Protein AF-A0AA48H7M1-F1 (afdb_monomer)

Radius of gyration: 16.38 Å; Cα contacts (8 Å, |Δi|>4): 135; chains: 1; bounding box: 33×26×54 Å

Secondary structure (DSSP, 8-state):
----HHHHHHHHHHHHHHHHHHHH---TTIIIIIHHHHHHHHHHHHHHHHS---HHHHHHHHHHHHHHHHHHHHTTHHHHTT-TT-HHHHHHS-SS--HHHHHHHHHHHHHHHHHHHHHHHHHHHHH--

Mean predicted aligned error: 5.52 Å

pLDDT: mean 87.71, std 9.28, range [41.03, 96.25]

Structure (mmCIF, N/CA/C/O backbone):
data_AF-A0AA48H7M1-F1
#
_entry.id   AF-A0AA48H7M1-F1
#
loop_
_atom_site.group_PDB
_atom_site.id
_atom_site.type_symbol
_atom_site.label_atom_id
_atom_site.label_alt_id
_atom_site.label_comp_id
_atom_site.label_asym_id
_atom_site.label_entity_id
_atom_site.label_seq_id
_atom_site.pdbx_PDB_ins_code
_atom_site.Cartn_x
_atom_site.Cartn_y
_atom_site.Cartn_z
_atom_site.occupancy
_atom_site.B_iso_or_equiv
_atom_site.auth_seq_id
_atom_site.auth_comp_id
_atom_site.auth_asym_id
_atom_site.auth_atom_id
_atom_site.pdbx_PDB_model_num
ATOM 1 N N . MET A 1 1 ? 5.206 14.820 -14.078 1.00 56.31 1 MET A N 1
ATOM 2 C CA . MET A 1 1 ? 4.363 13.618 -13.911 1.00 56.31 1 MET A CA 1
ATOM 3 C C . MET A 1 1 ? 4.335 12.890 -15.240 1.00 56.31 1 MET A C 1
ATOM 5 O O . MET A 1 1 ? 3.919 13.487 -16.227 1.00 56.31 1 MET A O 1
ATOM 9 N N . ARG A 1 2 ? 4.869 11.668 -15.303 1.00 69.94 2 ARG A N 1
ATOM 10 C CA . ARG A 1 2 ? 4.833 10.840 -16.516 1.00 69.94 2 ARG A CA 1
ATOM 11 C C . ARG A 1 2 ? 3.731 9.818 -16.270 1.00 69.94 2 ARG A C 1
ATOM 13 O O . ARG A 1 2 ? 3.915 8.979 -15.405 1.00 69.94 2 ARG A O 1
ATOM 20 N N . LEU A 1 3 ? 2.588 9.940 -16.950 1.00 77.25 3 LEU A N 1
ATOM 21 C CA . LEU A 1 3 ? 1.484 9.001 -16.753 1.00 77.25 3 LEU A CA 1
ATOM 22 C C . LEU A 1 3 ? 1.787 7.697 -17.494 1.00 77.25 3 LEU A C 1
ATOM 24 O O . LEU A 1 3 ? 1.594 7.618 -18.712 1.00 77.25 3 LEU A O 1
ATOM 28 N N . ASP A 1 4 ? 2.273 6.684 -16.781 1.00 83.69 4 ASP A N 1
ATOM 29 C CA . ASP A 1 4 ? 2.396 5.349 -17.361 1.00 83.69 4 ASP A CA 1
ATOM 30 C C . ASP A 1 4 ? 1.015 4.690 -17.396 1.00 83.69 4 ASP A C 1
ATOM 32 O O . ASP A 1 4 ? 0.456 4.282 -16.376 1.00 83.69 4 ASP A O 1
ATOM 36 N N . ARG A 1 5 ? 0.442 4.620 -18.602 1.00 85.88 5 ARG A N 1
ATOM 37 C CA . ARG A 1 5 ? -0.921 4.123 -18.819 1.00 85.88 5 ARG A CA 1
ATOM 38 C C . ARG A 1 5 ? -1.089 2.685 -18.324 1.00 85.88 5 ARG A C 1
ATOM 40 O O . ARG A 1 5 ? -2.164 2.355 -17.841 1.00 85.88 5 ARG A O 1
ATOM 47 N N . GLY A 1 6 ? -0.051 1.847 -18.406 1.00 88.50 6 GLY A N 1
ATOM 48 C CA . GLY A 1 6 ? -0.125 0.452 -17.967 1.00 88.50 6 GLY A CA 1
ATOM 49 C C . GLY A 1 6 ? -0.348 0.342 -16.460 1.00 88.50 6 GLY A C 1
ATOM 50 O O . GLY A 1 6 ? -1.286 -0.322 -16.019 1.00 88.50 6 GLY A O 1
ATOM 51 N N . TYR A 1 7 ? 0.461 1.056 -15.673 1.00 89.56 7 TYR A N 1
ATOM 52 C CA . TYR A 1 7 ? 0.294 1.094 -14.218 1.00 89.56 7 TYR A CA 1
ATOM 53 C C . TYR A 1 7 ? -0.964 1.850 -13.793 1.00 89.56 7 TYR A C 1
ATOM 55 O O . TYR A 1 7 ? -1.604 1.445 -12.827 1.00 89.56 7 TYR A O 1
ATOM 63 N N . ALA A 1 8 ? -1.368 2.890 -14.530 1.00 91.31 8 ALA A N 1
ATOM 64 C CA . ALA A 1 8 ? -2.609 3.611 -14.256 1.00 91.31 8 ALA A CA 1
ATOM 65 C C . ALA A 1 8 ? -3.846 2.709 -14.417 1.00 91.31 8 ALA A C 1
ATOM 67 O O . ALA A 1 8 ? -4.722 2.714 -13.555 1.00 91.31 8 ALA A O 1
ATOM 68 N N . PHE A 1 9 ? -3.906 1.891 -15.476 1.00 93.31 9 PHE A N 1
ATOM 69 C CA . PHE A 1 9 ? -4.987 0.914 -15.649 1.00 93.31 9 PHE A CA 1
ATOM 70 C C . PHE A 1 9 ? -4.953 -0.182 -14.581 1.00 93.31 9 PHE A C 1
ATOM 72 O O . PHE A 1 9 ? -6.007 -0.557 -14.072 1.00 93.31 9 PHE A O 1
ATOM 79 N N . ALA A 1 10 ? -3.764 -0.668 -14.209 1.00 93.12 10 ALA A N 1
ATOM 80 C CA . ALA A 1 10 ? -3.625 -1.644 -13.129 1.00 93.12 10 ALA A CA 1
ATOM 81 C C . ALA A 1 10 ? -4.118 -1.079 -11.786 1.00 93.12 10 ALA A C 1
ATOM 83 O O . ALA A 1 10 ? -4.901 -1.734 -11.104 1.00 93.12 10 ALA A O 1
ATOM 84 N N . ALA A 1 11 ? -3.730 0.154 -11.448 1.00 93.88 11 ALA A N 1
ATOM 85 C CA . ALA A 1 11 ? -4.194 0.850 -10.251 1.00 93.88 11 ALA A CA 1
ATOM 86 C C . ALA A 1 11 ? -5.717 1.054 -10.269 1.00 93.88 11 ALA A C 1
ATOM 88 O O . ALA A 1 11 ? -6.391 0.732 -9.299 1.00 93.88 11 ALA A O 1
ATOM 89 N N . ALA A 1 12 ? -6.287 1.512 -11.387 1.00 94.94 12 ALA A N 1
ATOM 90 C CA . ALA A 1 12 ? -7.736 1.670 -11.510 1.00 94.94 12 ALA A CA 1
ATOM 91 C C . ALA A 1 12 ? -8.487 0.335 -11.346 1.00 94.94 12 ALA A C 1
ATOM 93 O O . ALA A 1 12 ? -9.531 0.290 -10.699 1.00 94.9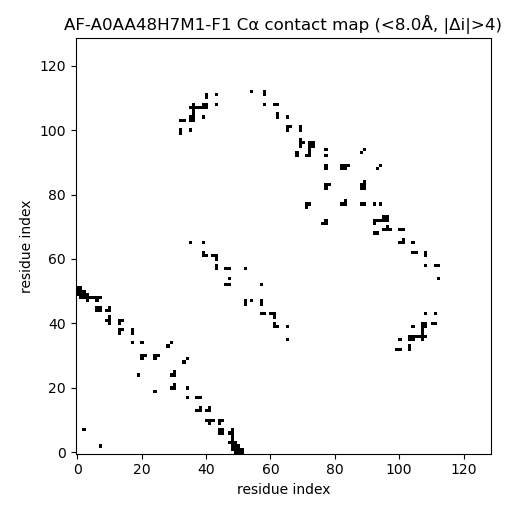4 12 ALA A O 1
ATOM 94 N N . GLY A 1 13 ? -7.947 -0.756 -11.899 1.00 95.69 13 GLY A N 1
ATOM 95 C CA . GLY A 1 13 ? -8.502 -2.098 -11.735 1.00 95.69 13 GLY A CA 1
ATOM 96 C C . GLY A 1 13 ? -8.442 -2.589 -10.287 1.00 95.69 13 GLY A C 1
ATOM 97 O O . GLY A 1 13 ? -9.446 -3.079 -9.778 1.00 95.69 13 GLY A O 1
ATOM 98 N N . LEU A 1 14 ? -7.301 -2.414 -9.613 1.00 94.56 14 LEU A N 1
ATOM 99 C CA . LEU A 1 14 ? -7.143 -2.749 -8.194 1.00 94.56 14 LEU A CA 1
ATOM 100 C C . LEU A 1 14 ? -8.120 -1.955 -7.325 1.00 94.56 14 LEU A C 1
ATOM 102 O O . LEU A 1 14 ? -8.846 -2.552 -6.538 1.00 94.56 14 LEU A O 1
ATOM 106 N N . LEU A 1 15 ? -8.224 -0.643 -7.543 1.00 94.69 15 LEU A N 1
ATOM 107 C CA . LEU A 1 15 ? -9.161 0.215 -6.820 1.00 94.69 15 LEU A CA 1
ATOM 108 C C . LEU A 1 15 ? -10.615 -0.231 -7.021 1.00 94.69 15 LEU A C 1
ATOM 110 O O . LEU A 1 15 ? -11.396 -0.259 -6.074 1.00 94.69 15 LEU A O 1
ATOM 114 N N . LEU A 1 16 ? -10.996 -0.608 -8.246 1.00 95.44 16 LEU A N 1
ATOM 115 C CA . LEU A 1 16 ? -12.335 -1.129 -8.511 1.00 95.44 16 LEU A CA 1
ATOM 116 C C . LEU A 1 16 ? -12.594 -2.428 -7.737 1.00 95.44 16 LEU A C 1
ATOM 118 O O . LEU A 1 16 ? -13.671 -2.592 -7.168 1.00 95.44 16 LEU A O 1
ATOM 122 N N . VAL A 1 17 ? -11.614 -3.336 -7.700 1.00 93.56 17 VAL A N 1
ATOM 123 C CA . VAL A 1 17 ? -11.706 -4.579 -6.923 1.00 93.56 17 VAL A CA 1
ATOM 124 C C . VAL A 1 17 ? -11.863 -4.273 -5.435 1.00 93.56 17 VAL A C 1
ATOM 126 O O . VAL A 1 17 ? -12.747 -4.845 -4.803 1.00 93.56 17 VAL A O 1
ATOM 129 N N . GLU A 1 18 ? -11.088 -3.340 -4.884 1.00 93.00 18 GLU A N 1
ATOM 130 C CA . GLU A 1 18 ? -11.225 -2.927 -3.483 1.00 93.00 18 GLU A CA 1
ATOM 131 C C . GLU A 1 18 ? -12.601 -2.331 -3.180 1.00 93.00 18 GLU A C 1
ATOM 133 O O . GLU A 1 18 ? -13.216 -2.690 -2.178 1.00 93.00 18 GLU A O 1
ATOM 138 N N . ILE A 1 19 ? -13.136 -1.485 -4.067 1.00 91.94 19 ILE A N 1
ATOM 139 C CA . ILE A 1 19 ? -14.490 -0.932 -3.927 1.00 91.94 19 ILE A CA 1
ATOM 140 C C . ILE A 1 19 ? -15.531 -2.056 -3.937 1.00 91.94 19 ILE A C 1
ATOM 142 O O . ILE A 1 19 ? -16.444 -2.061 -3.111 1.00 91.94 19 ILE A O 1
ATOM 146 N N . VAL A 1 20 ? -15.400 -3.031 -4.839 1.00 91.88 20 VAL A N 1
ATOM 147 C CA . VAL A 1 20 ? -16.309 -4.184 -4.897 1.00 91.88 20 VAL A CA 1
ATOM 148 C C . VAL A 1 20 ? -16.226 -5.004 -3.610 1.00 91.88 20 VAL A C 1
ATOM 150 O O . VAL A 1 20 ? -17.263 -5.329 -3.033 1.00 91.88 20 VAL A O 1
ATOM 153 N N . ILE A 1 21 ? -15.021 -5.297 -3.115 1.00 88.06 21 ILE A N 1
ATOM 154 C CA . ILE A 1 21 ? -14.835 -6.000 -1.840 1.00 88.06 21 ILE A CA 1
ATOM 155 C C . ILE A 1 21 ? -15.486 -5.199 -0.707 1.00 88.06 21 ILE A C 1
ATOM 157 O O . ILE A 1 21 ? -16.275 -5.749 0.057 1.00 88.06 21 ILE A O 1
ATOM 161 N N . ALA A 1 22 ? -15.243 -3.891 -0.637 1.00 87.12 22 ALA A N 1
ATOM 162 C CA . ALA A 1 22 ? -15.780 -3.030 0.410 1.00 87.12 22 ALA A CA 1
ATOM 163 C C . ALA A 1 22 ? -17.317 -2.934 0.405 1.00 87.12 22 ALA A C 1
ATOM 165 O O . ALA A 1 22 ? -17.913 -2.803 1.475 1.00 87.12 22 ALA A O 1
ATOM 166 N N . LEU A 1 23 ? -17.956 -2.989 -0.769 1.00 88.44 23 LEU A N 1
ATOM 167 C CA . LEU A 1 23 ? -19.411 -2.862 -0.911 1.00 88.44 23 LEU A CA 1
ATOM 168 C C . LEU A 1 23 ? -20.157 -4.198 -0.790 1.00 88.44 23 LEU A C 1
ATOM 170 O O . LEU A 1 23 ? -21.256 -4.231 -0.230 1.00 88.44 23 LEU A O 1
ATOM 174 N N . PHE A 1 24 ? -19.590 -5.285 -1.318 1.00 88.19 24 PHE A N 1
ATOM 175 C CA . PHE A 1 24 ? -20.299 -6.558 -1.481 1.00 88.19 24 PHE A CA 1
ATOM 176 C C . PHE A 1 24 ? -19.808 -7.670 -0.551 1.00 88.19 24 PHE A C 1
ATOM 178 O O . PHE A 1 24 ? -20.584 -8.573 -0.241 1.00 88.19 24 PHE A O 1
ATOM 185 N N . VAL A 1 25 ? -18.562 -7.618 -0.073 1.00 86.25 25 VAL A N 1
ATOM 186 C CA . VAL A 1 25 ? -17.993 -8.661 0.790 1.00 86.25 25 VAL A CA 1
ATOM 187 C C . VAL A 1 25 ? -18.090 -8.222 2.248 1.00 86.25 25 VAL A C 1
ATOM 189 O O . VAL A 1 25 ? -17.388 -7.321 2.701 1.00 86.25 25 VAL A O 1
ATOM 192 N N . ARG A 1 26 ? -18.976 -8.878 3.004 1.00 80.12 26 ARG A N 1
ATOM 193 C CA . ARG A 1 26 ? -19.199 -8.611 4.437 1.00 80.12 26 ARG A CA 1
ATOM 194 C C . ARG A 1 26 ? -18.501 -9.618 5.353 1.00 80.12 26 ARG A C 1
ATOM 196 O O . ARG A 1 26 ? -19.017 -9.939 6.418 1.00 80.12 26 ARG A O 1
ATOM 203 N N . ASP A 1 27 ? -17.333 -10.098 4.939 1.00 80.56 27 ASP A N 1
ATOM 204 C CA . ASP A 1 27 ? -16.511 -11.016 5.726 1.00 80.56 27 ASP A CA 1
ATOM 205 C C . ASP A 1 27 ? -15.414 -10.279 6.496 1.00 80.56 27 ASP A C 1
ATOM 207 O O . ASP A 1 27 ? -14.724 -9.412 5.959 1.00 80.56 27 ASP A O 1
A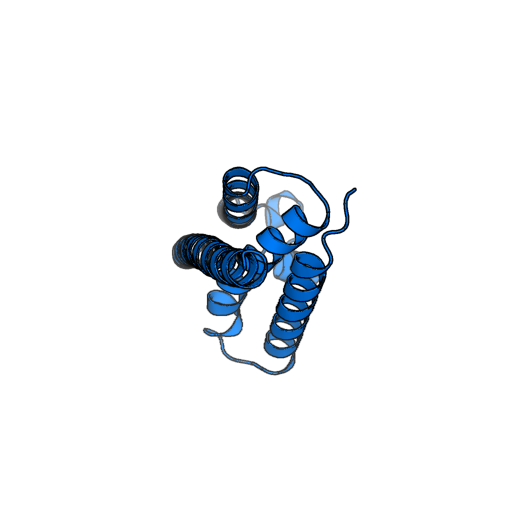TOM 211 N N . ASN A 1 28 ? -15.190 -10.700 7.742 1.00 77.75 28 ASN A N 1
ATOM 212 C CA . ASN A 1 28 ? -14.169 -10.132 8.631 1.00 77.75 28 ASN A CA 1
ATOM 213 C C . ASN A 1 28 ? -12.731 -10.553 8.279 1.00 77.75 28 ASN A C 1
ATOM 215 O O . ASN A 1 28 ? -11.801 -10.139 8.960 1.00 77.75 28 ASN A O 1
ATOM 219 N N . PHE A 1 29 ? -12.536 -11.387 7.254 1.00 79.88 29 PHE A N 1
ATOM 220 C CA . PHE A 1 29 ? -11.213 -11.878 6.853 1.00 79.88 29 PHE A CA 1
ATOM 221 C C . PHE A 1 29 ? -10.790 -11.362 5.481 1.00 79.88 29 PHE A C 1
ATOM 223 O O . PHE A 1 29 ? -9.710 -10.800 5.333 1.00 79.88 29 PHE A O 1
ATOM 230 N N . VAL A 1 30 ? -11.658 -11.514 4.477 1.00 78.88 30 VAL A N 1
ATOM 231 C CA . VAL A 1 30 ? -11.359 -11.072 3.110 1.00 78.88 30 VAL A CA 1
ATOM 232 C C . VAL A 1 30 ? -11.207 -9.557 3.073 1.00 78.88 30 VAL A C 1
ATOM 234 O O . VAL A 1 30 ? -10.247 -9.053 2.508 1.00 78.88 30 VAL A O 1
ATOM 237 N N . ARG A 1 31 ? -12.123 -8.819 3.706 1.00 77.50 31 ARG A N 1
ATOM 238 C CA . ARG A 1 31 ? -12.099 -7.359 3.645 1.00 77.50 31 ARG A CA 1
ATOM 239 C C . ARG A 1 31 ? -10.838 -6.756 4.287 1.00 77.50 31 ARG A C 1
ATOM 241 O O . ARG A 1 31 ? -10.272 -5.888 3.636 1.00 77.50 31 ARG A O 1
ATOM 248 N N . PRO A 1 32 ? -10.388 -7.177 5.487 1.00 82.50 32 PRO A N 1
ATOM 249 C CA . PRO A 1 32 ? -9.166 -6.627 6.074 1.00 82.50 32 PRO A CA 1
ATOM 250 C C . PRO A 1 32 ? -7.912 -7.209 5.412 1.00 82.50 32 PRO A C 1
ATOM 252 O O . PRO A 1 32 ? -7.199 -6.499 4.726 1.00 82.50 32 PRO A O 1
ATOM 255 N N . VAL A 1 33 ? -7.708 -8.530 5.474 1.00 86.19 33 VAL A N 1
ATOM 256 C CA . VAL A 1 33 ? -6.421 -9.137 5.092 1.00 86.19 33 VAL A CA 1
ATOM 257 C C . VAL A 1 33 ? -6.158 -9.054 3.589 1.00 86.19 33 VAL A C 1
ATOM 259 O O . VAL A 1 33 ? -5.058 -8.705 3.167 1.00 86.19 33 VAL A O 1
ATOM 262 N N . LEU A 1 34 ? -7.146 -9.397 2.753 1.00 88.75 34 LEU A N 1
ATOM 263 C CA . LEU A 1 34 ? -6.966 -9.293 1.301 1.00 88.75 34 LEU A CA 1
ATOM 264 C C . LEU A 1 34 ? -7.004 -7.829 0.851 1.00 88.75 34 LEU A C 1
ATOM 266 O O . LEU A 1 34 ? -6.291 -7.485 -0.087 1.00 88.75 34 LEU A O 1
ATOM 270 N N . GLY A 1 35 ? -7.793 -6.987 1.525 1.00 89.00 35 GLY A N 1
ATOM 271 C CA . GLY A 1 35 ? -7.786 -5.540 1.319 1.00 89.00 35 GLY A CA 1
ATOM 272 C C . GLY A 1 35 ? -6.385 -4.963 1.488 1.00 89.00 35 GLY A C 1
ATOM 273 O O . GLY A 1 35 ? -5.857 -4.392 0.548 1.00 89.00 35 GLY A O 1
ATOM 274 N N . ASP A 1 36 ? -5.718 -5.235 2.605 1.00 91.06 36 ASP A N 1
ATOM 275 C CA . ASP A 1 36 ? -4.376 -4.718 2.905 1.00 91.06 36 ASP A CA 1
ATOM 276 C C . ASP A 1 36 ? -3.320 -5.120 1.864 1.00 91.06 36 ASP A C 1
ATOM 278 O O . ASP A 1 36 ? -2.483 -4.315 1.442 1.00 91.06 36 ASP A O 1
ATOM 282 N N . VAL A 1 37 ? -3.383 -6.367 1.383 1.00 94.25 37 VAL A N 1
ATOM 283 C CA . VAL A 1 37 ? -2.527 -6.842 0.283 1.00 94.25 37 VAL A CA 1
ATOM 284 C C . VAL A 1 37 ? -2.780 -6.023 -0.987 1.00 94.25 37 VAL A C 1
ATOM 286 O O . VAL A 1 37 ? -1.829 -5.601 -1.653 1.00 94.25 37 VAL A O 1
ATOM 289 N N . LEU A 1 38 ? -4.050 -5.813 -1.342 1.00 94.06 38 LEU A N 1
ATOM 290 C CA . LEU A 1 38 ? -4.450 -5.088 -2.548 1.00 94.06 38 LEU A CA 1
ATOM 291 C C . LEU A 1 38 ? -4.141 -3.591 -2.449 1.00 94.06 38 LEU A C 1
ATOM 293 O O . LEU A 1 38 ? -3.660 -3.030 -3.434 1.00 94.06 38 LEU A O 1
ATOM 297 N N . ALA A 1 39 ? -4.325 -2.977 -1.283 1.00 93.00 39 ALA A N 1
ATOM 298 C CA . ALA A 1 39 ? -4.024 -1.577 -1.013 1.00 93.00 39 ALA A CA 1
ATOM 299 C C . ALA A 1 39 ? -2.539 -1.274 -1.255 1.00 93.00 39 ALA A C 1
ATOM 301 O O . ALA A 1 39 ? -2.193 -0.351 -1.995 1.00 93.00 39 ALA A O 1
ATOM 302 N N . VAL A 1 40 ? -1.634 -2.117 -0.750 1.00 95.19 40 VAL A N 1
ATOM 303 C CA . VAL A 1 40 ? -0.189 -1.965 -0.994 1.00 95.19 40 VAL A CA 1
ATOM 304 C C . VAL A 1 40 ? 0.156 -2.121 -2.477 1.00 95.19 40 VAL A C 1
ATOM 306 O O . VAL A 1 40 ? 0.964 -1.360 -3.023 1.00 95.19 40 VAL A O 1
ATOM 30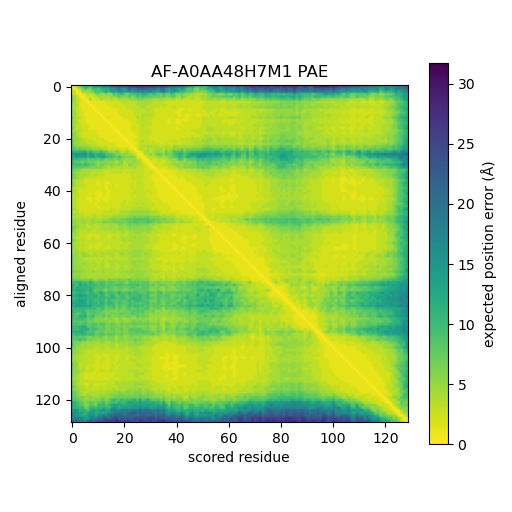9 N N . MET A 1 41 ? -0.473 -3.074 -3.172 1.00 95.50 41 MET A N 1
ATOM 310 C CA . MET A 1 41 ? -0.310 -3.217 -4.623 1.00 95.50 41 MET A CA 1
ATOM 311 C C . MET A 1 41 ? -0.838 -1.988 -5.379 1.00 95.50 41 MET A C 1
ATOM 313 O O . MET A 1 41 ? -0.211 -1.543 -6.345 1.00 95.50 41 MET A O 1
ATOM 317 N N . LEU A 1 42 ? -1.961 -1.422 -4.935 1.00 95.81 42 LEU A N 1
ATOM 318 C CA . LEU A 1 42 ? -2.567 -0.222 -5.496 1.00 95.81 42 LEU A CA 1
ATOM 319 C C . LEU A 1 42 ? -1.627 0.974 -5.344 1.00 95.81 42 LEU A C 1
ATOM 321 O O . LEU A 1 42 ? -1.340 1.635 -6.343 1.00 95.81 42 LEU A O 1
ATOM 325 N N . VAL A 1 43 ? -1.099 1.218 -4.141 1.00 95.38 43 VAL A N 1
ATOM 326 C CA . VAL A 1 43 ? -0.140 2.302 -3.873 1.00 95.38 43 VAL A CA 1
ATOM 327 C C . VAL A 1 43 ? 1.110 2.131 -4.730 1.00 95.38 43 VAL A C 1
ATOM 329 O O . VAL A 1 43 ? 1.542 3.081 -5.385 1.00 95.38 43 VAL A O 1
ATOM 332 N N . TYR A 1 44 ? 1.655 0.916 -4.812 1.00 95.69 44 TYR A N 1
ATOM 333 C CA . TYR A 1 44 ? 2.798 0.615 -5.672 1.00 95.69 44 TYR A CA 1
ATOM 334 C C . TYR A 1 44 ? 2.544 1.002 -7.138 1.00 95.69 44 TYR A C 1
ATOM 336 O O . TYR A 1 44 ? 3.348 1.710 -7.755 1.00 95.69 44 TYR A O 1
ATOM 344 N N . CYS A 1 45 ? 1.410 0.569 -7.698 1.00 93.62 45 CYS A N 1
ATOM 345 C CA . CYS A 1 45 ? 1.021 0.894 -9.067 1.00 93.62 45 CYS A CA 1
ATOM 346 C C . CYS A 1 45 ? 0.750 2.392 -9.249 1.00 93.62 45 CYS A C 1
ATOM 348 O O . CYS A 1 45 ? 1.192 2.965 -10.241 1.00 93.62 45 CYS A O 1
ATOM 350 N N . ALA A 1 46 ? 0.072 3.043 -8.303 1.00 93.69 46 ALA A N 1
ATOM 351 C CA . ALA A 1 46 ? -0.252 4.465 -8.364 1.00 93.69 46 ALA A CA 1
ATOM 352 C C . ALA A 1 46 ? 1.008 5.343 -8.336 1.00 93.69 46 ALA A C 1
ATOM 354 O O . ALA A 1 46 ? 1.131 6.274 -9.135 1.00 93.69 46 ALA A O 1
ATOM 355 N N . VAL A 1 47 ? 1.982 5.011 -7.480 1.00 93.50 47 VAL A N 1
ATOM 356 C CA . VAL A 1 47 ? 3.274 5.708 -7.420 1.00 93.50 47 VAL A CA 1
ATOM 357 C C . VAL A 1 47 ? 3.999 5.593 -8.756 1.00 93.50 47 VAL A C 1
ATOM 359 O O . VAL A 1 47 ? 4.378 6.615 -9.323 1.00 93.50 47 VAL A O 1
ATOM 362 N N . LEU A 1 48 ? 4.136 4.380 -9.303 1.00 92.38 48 LEU A N 1
ATOM 363 C CA . LEU A 1 48 ? 4.791 4.172 -10.601 1.00 92.38 48 LEU A CA 1
ATOM 364 C C . LEU A 1 48 ? 4.016 4.772 -11.781 1.00 92.38 48 LEU A C 1
ATOM 366 O O . LEU A 1 48 ? 4.616 5.105 -12.802 1.00 92.38 48 LEU A O 1
ATOM 370 N N . ALA A 1 49 ? 2.695 4.914 -11.658 1.00 91.12 49 ALA A N 1
ATOM 371 C CA . ALA A 1 49 ? 1.869 5.531 -12.684 1.00 91.12 49 ALA A CA 1
ATOM 372 C C . ALA A 1 49 ? 2.108 7.040 -12.796 1.00 91.12 49 ALA A C 1
ATOM 374 O O . ALA A 1 49 ? 1.915 7.578 -13.878 1.00 91.12 49 ALA A O 1
ATOM 375 N N . ILE A 1 50 ? 2.495 7.726 -11.716 1.00 90.88 50 ILE A N 1
ATOM 376 C CA . ILE A 1 50 ? 2.592 9.198 -11.667 1.00 90.88 50 ILE A CA 1
ATOM 377 C C . ILE A 1 50 ? 4.055 9.668 -11.613 1.00 90.88 50 ILE A C 1
ATOM 379 O O . ILE A 1 50 ? 4.416 10.707 -12.194 1.00 90.88 50 ILE A O 1
ATOM 383 N N . VAL A 1 51 ? 4.891 8.907 -10.903 1.00 89.88 51 VAL A N 1
ATOM 384 C CA . VAL A 1 51 ? 6.268 9.237 -10.536 1.00 89.88 51 VAL A CA 1
ATOM 385 C C . VAL A 1 51 ? 7.227 8.235 -11.171 1.00 89.88 51 VAL A C 1
ATOM 387 O O . VAL A 1 51 ? 7.069 7.023 -11.050 1.00 89.88 51 VAL A O 1
ATOM 390 N N . ASP A 1 52 ? 8.275 8.749 -11.811 1.00 86.38 52 ASP A N 1
ATOM 391 C CA . ASP A 1 52 ? 9.344 7.929 -12.384 1.00 86.38 52 ASP A CA 1
ATOM 392 C C . ASP A 1 52 ? 10.344 7.542 -11.285 1.00 86.38 52 ASP A C 1
ATOM 394 O O . ASP A 1 52 ? 11.418 8.128 -11.150 1.00 86.38 52 ASP A O 1
ATOM 398 N N . LEU A 1 53 ? 9.932 6.610 -10.424 1.00 88.44 53 LEU A N 1
ATOM 399 C CA . LEU A 1 53 ? 10.700 6.172 -9.263 1.00 88.44 53 LEU A CA 1
ATOM 400 C C . LEU A 1 53 ? 11.280 4.765 -9.485 1.00 88.44 53 LEU A C 1
ATOM 402 O O . LEU A 1 53 ? 10.630 3.908 -10.094 1.00 88.44 53 LEU A O 1
ATOM 406 N N . PRO A 1 54 ? 12.480 4.462 -8.956 1.00 91.12 54 PRO A N 1
ATOM 407 C CA . PRO A 1 54 ? 12.958 3.091 -8.872 1.00 91.12 54 PRO A CA 1
ATOM 408 C C . PRO A 1 54 ? 11.919 2.178 -8.217 1.00 91.12 54 PRO A C 1
ATOM 410 O O . PRO A 1 54 ? 11.389 2.471 -7.150 1.00 91.12 54 PRO A O 1
ATOM 413 N N . ARG A 1 55 ? 11.677 1.021 -8.833 1.00 90.50 55 ARG A N 1
ATOM 414 C CA . ARG A 1 55 ? 10.670 0.035 -8.396 1.00 90.50 55 ARG A CA 1
ATOM 415 C C . ARG A 1 55 ? 10.840 -0.381 -6.942 1.00 90.50 55 ARG A C 1
ATOM 417 O O . ARG A 1 55 ? 9.858 -0.553 -6.239 1.00 90.50 55 ARG A O 1
ATOM 424 N N . ILE A 1 56 ? 12.085 -0.538 -6.499 1.00 92.00 56 ILE A N 1
ATOM 425 C CA . ILE A 1 56 ? 12.389 -0.893 -5.110 1.00 92.00 56 ILE A CA 1
ATOM 426 C C . ILE A 1 56 ? 11.958 0.237 -4.171 1.00 92.00 56 ILE A C 1
ATOM 428 O O . ILE A 1 56 ? 11.365 -0.041 -3.141 1.00 92.00 56 ILE A O 1
ATOM 432 N N . LEU A 1 57 ? 12.173 1.502 -4.545 1.00 93.50 57 LEU A N 1
ATOM 433 C CA . LEU A 1 57 ? 11.716 2.639 -3.745 1.00 93.50 57 LEU A CA 1
ATOM 434 C C . LEU A 1 57 ? 10.188 2.750 -3.731 1.00 93.50 57 LEU A C 1
ATOM 436 O O . LEU A 1 57 ? 9.629 3.002 -2.673 1.00 93.50 57 LEU A O 1
ATOM 440 N N . ALA A 1 58 ? 9.508 2.499 -4.855 1.00 93.50 58 ALA A N 1
ATOM 441 C CA . ALA A 1 58 ? 8.043 2.450 -4.883 1.00 93.50 58 ALA A CA 1
ATOM 442 C C . ALA A 1 58 ? 7.488 1.323 -3.991 1.00 93.50 58 ALA A C 1
ATOM 444 O O . ALA A 1 58 ? 6.503 1.520 -3.290 1.00 93.50 58 ALA A O 1
ATOM 445 N N . ALA A 1 59 ? 8.144 0.158 -3.977 1.00 93.94 59 ALA A N 1
ATOM 446 C CA . ALA A 1 59 ? 7.793 -0.963 -3.106 1.00 93.94 59 ALA A CA 1
ATOM 447 C C . ALA A 1 59 ? 8.029 -0.648 -1.623 1.00 93.94 59 ALA A C 1
ATOM 449 O O . ALA A 1 59 ? 7.160 -0.908 -0.798 1.00 93.94 59 ALA A O 1
ATOM 450 N N . VAL A 1 60 ? 9.176 -0.052 -1.286 1.00 95.69 60 VAL A N 1
ATOM 451 C CA . VAL A 1 60 ? 9.472 0.392 0.083 1.00 95.69 60 VAL A CA 1
ATOM 452 C C . VAL A 1 60 ? 8.459 1.440 0.532 1.00 95.69 60 VAL A C 1
ATOM 454 O O . VAL A 1 60 ? 7.952 1.341 1.640 1.00 95.69 60 VAL A O 1
ATOM 457 N N . PHE A 1 61 ? 8.123 2.402 -0.327 1.00 95.12 61 PHE A N 1
ATOM 458 C CA . PHE A 1 61 ? 7.108 3.407 -0.027 1.00 95.12 61 PHE A CA 1
ATOM 459 C C . PHE A 1 61 ? 5.742 2.771 0.258 1.00 95.12 61 PHE A C 1
ATOM 461 O O . PHE A 1 61 ? 5.140 3.079 1.280 1.00 95.12 61 PHE A O 1
ATOM 468 N N . ALA A 1 62 ? 5.293 1.847 -0.597 1.00 94.81 62 ALA A N 1
ATOM 469 C CA . ALA A 1 62 ? 4.021 1.152 -0.414 1.00 94.81 62 ALA A CA 1
ATOM 470 C C . ALA A 1 62 ? 3.984 0.312 0.876 1.00 94.81 62 ALA A C 1
ATOM 472 O O . ALA A 1 62 ? 2.973 0.290 1.560 1.00 94.81 62 ALA A O 1
ATOM 473 N N . PHE A 1 63 ? 5.091 -0.340 1.248 1.00 95.62 63 PHE A N 1
ATOM 474 C CA . PHE A 1 63 ? 5.182 -1.053 2.527 1.00 95.62 63 PHE A CA 1
ATOM 475 C C . PHE A 1 63 ? 5.167 -0.106 3.732 1.00 95.62 63 PHE A C 1
ATOM 477 O O . PHE A 1 63 ? 4.501 -0.368 4.730 1.00 95.62 63 PHE A O 1
ATOM 484 N N . LEU A 1 64 ? 5.937 0.984 3.655 1.00 95.12 64 LEU A N 1
ATOM 485 C CA . LEU A 1 64 ? 6.079 1.928 4.759 1.00 95.12 64 LEU A CA 1
ATOM 486 C C . LEU A 1 64 ? 4.775 2.649 5.073 1.00 95.12 64 LEU A C 1
ATOM 488 O O . LEU A 1 64 ? 4.541 2.949 6.235 1.00 95.12 64 LEU A O 1
ATOM 492 N N . GLU A 1 65 ? 3.943 2.924 4.075 1.00 93.75 65 GLU A N 1
ATOM 493 C CA . GLU A 1 65 ? 2.644 3.556 4.286 1.00 93.75 65 GLU A CA 1
ATOM 494 C C . GLU A 1 65 ? 1.751 2.719 5.220 1.00 93.75 65 GLU A C 1
ATOM 496 O O . GLU A 1 65 ? 1.346 3.231 6.265 1.00 93.75 65 GLU A O 1
ATOM 501 N N . GLY A 1 66 ? 1.591 1.419 4.956 1.00 91.44 66 GLY A N 1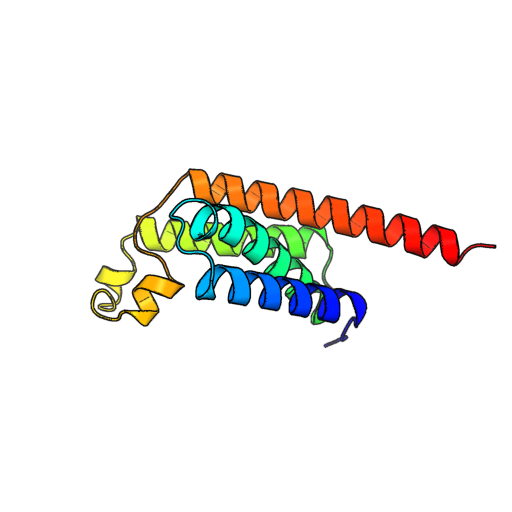
ATOM 502 C CA . GLY A 1 66 ? 0.878 0.506 5.858 1.00 91.44 66 GLY A CA 1
ATOM 503 C C . GLY A 1 66 ? 1.512 0.414 7.253 1.00 91.44 66 GLY A C 1
ATOM 504 O O . GLY A 1 66 ? 0.825 0.529 8.264 1.00 91.44 66 GLY A O 1
ATOM 505 N N . VAL A 1 67 ? 2.844 0.305 7.345 1.00 93.62 67 VAL A N 1
ATOM 506 C CA . VAL A 1 67 ? 3.544 0.277 8.649 1.00 93.62 67 VAL A CA 1
ATOM 507 C C . VAL A 1 67 ? 3.341 1.571 9.443 1.00 93.62 67 VAL A C 1
ATOM 509 O O . VAL A 1 67 ? 3.239 1.534 10.669 1.00 93.62 67 VAL A O 1
ATOM 512 N N . VAL A 1 68 ? 3.287 2.722 8.772 1.00 93.00 68 VAL A N 1
ATOM 513 C CA . VAL A 1 68 ? 3.019 4.012 9.415 1.00 93.00 68 VAL A CA 1
ATOM 514 C C . VAL A 1 68 ? 1.587 4.063 9.943 1.00 93.00 68 VAL A C 1
ATOM 516 O O . VAL A 1 68 ? 1.394 4.536 11.062 1.00 93.00 68 VAL A O 1
ATOM 519 N N . ILE A 1 69 ? 0.604 3.549 9.198 1.00 90.81 69 ILE A N 1
ATOM 520 C CA . ILE A 1 69 ? -0.787 3.445 9.665 1.00 90.81 69 ILE A CA 1
ATOM 521 C C . ILE A 1 69 ? -0.862 2.569 10.924 1.00 90.81 69 ILE A C 1
ATOM 523 O O . ILE A 1 69 ? -1.405 3.001 11.940 1.00 90.81 69 ILE A O 1
ATOM 527 N N . GLU A 1 70 ? -0.222 1.401 10.913 1.00 92.88 70 GLU A N 1
ATOM 528 C CA . GLU A 1 70 ? -0.141 0.509 12.079 1.00 92.88 70 GLU A CA 1
ATOM 529 C C . GLU A 1 70 ? 0.538 1.175 13.282 1.00 92.88 70 GLU A C 1
ATOM 531 O O . GLU A 1 70 ? 0.066 1.083 14.417 1.00 92.88 70 GLU A O 1
ATOM 536 N N . ALA A 1 71 ? 1.630 1.909 13.053 1.00 90.31 71 ALA A N 1
ATOM 537 C CA . ALA A 1 71 ? 2.306 2.657 14.107 1.00 90.31 71 ALA A CA 1
ATOM 538 C C . ALA A 1 71 ? 1.412 3.767 14.688 1.00 90.31 71 ALA A C 1
ATOM 540 O O . ALA A 1 71 ? 1.419 3.989 15.899 1.00 90.31 71 ALA A O 1
ATOM 541 N N . MET A 1 72 ? 0.614 4.443 13.855 1.00 88.75 72 MET A N 1
ATOM 542 C CA . MET A 1 72 ? -0.364 5.434 14.317 1.00 88.75 72 MET A CA 1
ATOM 543 C C . MET A 1 72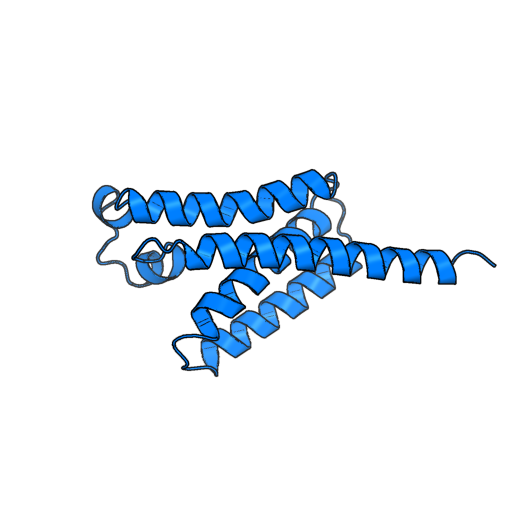 ? -1.445 4.793 15.191 1.00 88.75 72 MET A C 1
ATOM 545 O O . MET A 1 72 ? -1.803 5.358 16.224 1.00 88.75 72 MET A O 1
ATOM 549 N N . GLN A 1 73 ? -1.937 3.609 14.824 1.00 90.19 73 GLN A N 1
ATOM 550 C CA . GLN A 1 73 ? -2.901 2.870 15.640 1.00 90.19 73 GLN A CA 1
ATOM 551 C C . GLN A 1 73 ? -2.289 2.408 16.966 1.00 90.19 73 GLN A C 1
ATOM 553 O O . GLN A 1 73 ? -2.920 2.539 18.012 1.00 90.19 73 GLN A O 1
ATOM 558 N N . TYR A 1 74 ? -1.048 1.916 16.942 1.00 89.00 74 TYR A N 1
ATOM 559 C CA . TYR A 1 74 ? -0.327 1.488 18.143 1.00 89.00 74 TYR A CA 1
ATOM 560 C C . TYR A 1 74 ? -0.141 2.630 19.155 1.00 89.00 74 TYR A C 1
ATOM 562 O O . TYR A 1 74 ? -0.222 2.414 20.362 1.00 89.00 74 TYR A O 1
ATOM 570 N N . LEU A 1 75 ? 0.077 3.855 18.667 1.00 88.62 75 LEU A N 1
ATOM 571 C CA . LEU A 1 75 ? 0.214 5.063 19.489 1.00 88.62 75 LEU A CA 1
ATOM 572 C C . LEU A 1 75 ? -1.128 5.705 19.879 1.00 88.62 75 LEU A C 1
ATOM 574 O O . LEU A 1 75 ? -1.131 6.795 20.449 1.00 88.62 75 LEU A O 1
ATOM 578 N N . ASP A 1 76 ? -2.254 5.064 19.556 1.00 85.75 76 ASP A N 1
ATOM 579 C CA . ASP A 1 76 ? -3.608 5.583 19.763 1.00 85.75 76 ASP A CA 1
ATOM 580 C C . ASP A 1 76 ? -3.800 7.001 19.181 1.00 85.75 76 ASP A C 1
ATOM 582 O O . ASP A 1 76 ? -4.378 7.909 19.791 1.00 85.75 76 ASP A O 1
ATOM 586 N N . ALA A 1 77 ? -3.282 7.211 17.963 1.00 85.44 77 ALA A N 1
ATOM 587 C CA . ALA A 1 77 ? -3.286 8.513 17.298 1.00 85.44 77 ALA A CA 1
ATOM 588 C C . ALA A 1 77 ? -4.701 9.088 17.125 1.00 85.44 77 ALA A C 1
ATOM 590 O O . ALA A 1 77 ? -4.873 10.305 17.143 1.00 85.44 77 ALA A O 1
ATOM 591 N N . LEU A 1 78 ? -5.727 8.238 16.999 1.00 85.69 78 LEU A N 1
ATOM 592 C CA . LEU A 1 78 ? -7.122 8.679 16.942 1.00 85.69 78 LEU A CA 1
ATOM 593 C C . LEU A 1 78 ? -7.541 9.429 18.207 1.00 85.69 78 LEU A C 1
ATOM 595 O O . LEU A 1 78 ? -8.171 10.482 18.102 1.00 85.69 78 LEU A O 1
ATOM 599 N N . THR A 1 79 ? -7.174 8.916 19.381 1.00 85.69 79 THR A N 1
ATOM 600 C CA . THR A 1 79 ? -7.439 9.574 20.662 1.00 85.69 79 THR A CA 1
ATOM 601 C C . THR A 1 79 ? -6.572 10.819 20.817 1.00 85.69 79 THR A 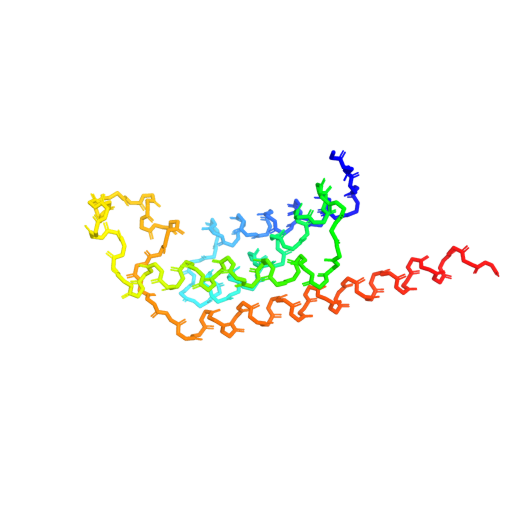C 1
ATOM 603 O O . THR A 1 79 ? -7.081 11.871 21.204 1.00 85.69 79 THR A O 1
ATOM 606 N N . ALA A 1 80 ? -5.290 10.743 20.443 1.00 86.06 80 ALA A N 1
ATOM 607 C CA . ALA A 1 80 ? -4.372 11.883 20.512 1.00 86.06 80 ALA A CA 1
ATOM 608 C C . ALA A 1 80 ? -4.820 13.069 19.634 1.00 86.06 80 ALA A C 1
ATOM 610 O O . ALA A 1 80 ? -4.641 14.226 20.013 1.00 86.06 80 ALA A O 1
ATOM 611 N N . LEU A 1 81 ? -5.431 12.789 18.479 1.00 86.25 81 LEU A N 1
ATOM 612 C CA . LEU A 1 81 ? -5.960 13.791 17.548 1.00 86.25 81 LEU A CA 1
ATOM 613 C C . LEU A 1 81 ? -7.411 14.206 17.852 1.00 86.25 81 LEU A C 1
ATOM 615 O O . LEU A 1 81 ? -7.948 15.074 17.164 1.00 86.25 81 LEU A O 1
ATOM 619 N N . GLY A 1 82 ? -8.070 13.597 18.844 1.00 87.56 82 GLY A N 1
ATOM 620 C CA . GLY A 1 82 ? -9.477 13.870 19.158 1.00 87.56 82 GLY A CA 1
ATOM 621 C C . GLY A 1 82 ? -10.469 13.375 18.091 1.00 87.56 82 GLY A C 1
ATOM 622 O O . GLY A 1 82 ? -11.611 13.836 18.040 1.00 87.56 82 GLY A O 1
ATOM 623 N N . LEU A 1 83 ? -10.045 12.456 17.216 1.00 87.88 83 LEU A N 1
ATOM 624 C CA . LEU A 1 83 ? -10.816 11.945 16.076 1.00 87.88 83 LEU A CA 1
ATOM 625 C C . LEU A 1 83 ? -11.517 10.610 16.358 1.00 87.88 83 LEU A C 1
ATOM 627 O O . LEU A 1 83 ? -12.160 10.054 15.468 1.00 87.88 83 LEU A O 1
ATOM 631 N N . GLN A 1 84 ? -11.467 10.108 17.590 1.00 84.69 84 GLN A N 1
ATOM 632 C CA . GLN A 1 84 ? -12.060 8.830 17.991 1.00 84.69 84 GLN A CA 1
ATOM 633 C C . GLN A 1 84 ? -13.583 8.751 17.777 1.00 84.69 84 GLN A C 1
ATOM 635 O O . GLN A 1 84 ? -14.133 7.662 17.646 1.00 84.69 84 GLN A O 1
ATOM 640 N N . HIS A 1 85 ? -14.279 9.888 17.695 1.00 87.88 85 HIS A N 1
ATOM 641 C CA . HIS A 1 85 ? -15.719 9.935 17.406 1.00 87.88 85 HIS A CA 1
ATOM 642 C C . HIS A 1 85 ? -16.038 10.114 15.914 1.00 87.88 85 HIS A C 1
ATOM 644 O O . HIS A 1 85 ? -17.206 10.065 15.533 1.00 87.88 85 HIS A O 1
ATOM 650 N N . ASN A 1 86 ? -15.030 10.313 15.057 1.00 88.94 86 ASN A N 1
ATOM 651 C CA . ASN A 1 86 ? -15.231 10.467 13.623 1.00 88.94 86 ASN A CA 1
ATOM 652 C C . ASN A 1 86 ? -15.247 9.080 12.946 1.00 88.94 86 ASN A C 1
ATOM 654 O O . ASN A 1 86 ? -14.201 8.430 12.855 1.00 88.94 86 ASN A O 1
ATOM 658 N N . PRO A 1 87 ? -16.404 8.613 12.436 1.00 84.81 87 PRO A N 1
ATOM 659 C CA . PRO A 1 87 ? -16.51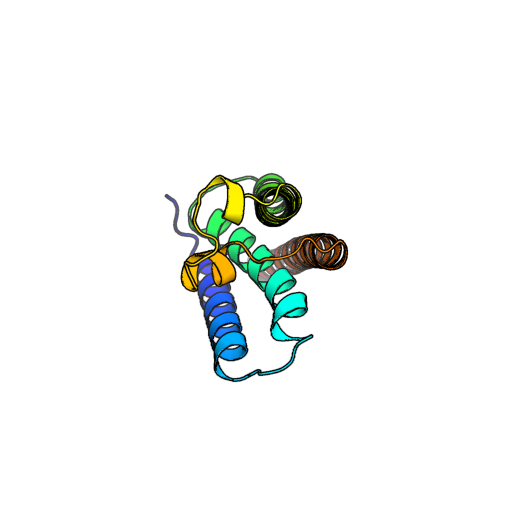2 7.288 11.831 1.00 84.81 87 PRO A CA 1
ATOM 660 C C . PRO A 1 87 ? -15.641 7.143 10.579 1.00 84.81 87 PRO A C 1
ATOM 662 O O . PRO A 1 87 ? -15.134 6.057 10.322 1.00 84.81 87 PRO A O 1
ATOM 665 N N . VAL A 1 88 ? -15.417 8.227 9.829 1.00 84.75 88 VAL A N 1
ATOM 666 C CA . VAL A 1 88 ? -14.550 8.212 8.643 1.00 84.75 88 VAL A CA 1
ATOM 667 C C . VAL A 1 88 ? -13.094 8.037 9.059 1.00 84.75 88 VAL A C 1
ATOM 669 O O . VAL A 1 88 ? -12.408 7.178 8.515 1.00 84.75 88 VAL A O 1
ATOM 672 N N . ALA A 1 89 ? -12.634 8.786 10.065 1.00 84.50 89 ALA A N 1
ATOM 673 C CA . ALA A 1 89 ? -11.260 8.678 10.556 1.00 84.50 89 ALA A CA 1
ATOM 674 C C . ALA A 1 89 ? -10.956 7.269 11.086 1.00 84.50 89 ALA A C 1
ATOM 676 O O . ALA A 1 89 ? -9.903 6.722 10.782 1.00 84.50 89 ALA A O 1
ATOM 677 N N . ARG A 1 90 ? -11.906 6.649 11.799 1.00 83.62 90 ARG A N 1
ATOM 678 C CA . ARG A 1 90 ? -11.784 5.265 12.287 1.00 83.62 90 ARG A CA 1
ATOM 679 C C . ARG A 1 90 ? -11.696 4.221 11.179 1.00 83.62 90 ARG A C 1
ATOM 681 O O . ARG A 1 90 ? -11.060 3.194 11.375 1.00 83.62 90 ARG A O 1
ATOM 688 N N . VAL A 1 91 ? -12.361 4.451 10.047 1.00 81.69 91 VAL A N 1
ATOM 689 C CA . VAL A 1 91 ? -12.298 3.541 8.894 1.00 81.69 91 VAL A CA 1
ATOM 690 C C . VAL A 1 91 ? -10.994 3.724 8.123 1.00 81.69 91 VAL A C 1
ATOM 692 O O . VAL A 1 91 ? -10.427 2.735 7.683 1.00 81.69 91 VAL A O 1
ATOM 695 N N . VAL A 1 92 ? -10.522 4.965 7.969 1.00 80.44 92 VAL A N 1
ATOM 696 C CA . VAL A 1 92 ? -9.311 5.279 7.193 1.00 80.44 92 VAL A CA 1
ATOM 697 C C . VAL A 1 92 ? -8.034 4.936 7.957 1.00 80.44 92 VAL A C 1
ATOM 699 O O . VAL A 1 92 ? -7.135 4.335 7.391 1.00 80.44 92 VAL A O 1
ATOM 702 N N . LEU A 1 93 ? -7.942 5.322 9.231 1.00 81.06 93 LEU A N 1
ATOM 703 C CA . LEU A 1 93 ? -6.747 5.092 10.049 1.00 81.06 93 LEU A CA 1
ATOM 704 C C . LEU A 1 93 ? -6.760 3.727 10.742 1.00 81.06 93 LEU A C 1
ATOM 706 O O . LEU A 1 93 ? -5.743 3.334 11.299 1.00 81.06 93 LEU A O 1
ATOM 710 N N . GLY A 1 94 ? -7.895 3.025 10.729 1.00 81.69 94 GLY A N 1
ATOM 711 C CA . GLY A 1 94 ? -8.130 1.830 11.535 1.00 81.69 94 GLY A CA 1
ATOM 712 C C . GLY A 1 94 ? -8.194 2.132 13.035 1.00 81.69 94 GLY A C 1
ATOM 713 O O . GLY A 1 94 ? -8.104 3.279 13.471 1.00 81.69 94 GLY A O 1
ATOM 714 N N . THR A 1 95 ? -8.424 1.099 13.845 1.00 80.38 95 THR A N 1
ATOM 715 C CA . THR A 1 95 ? -8.657 1.259 15.295 1.00 80.38 95 THR A CA 1
ATOM 716 C C . THR A 1 95 ? -7.709 0.467 16.176 1.00 80.38 95 THR A C 1
ATOM 718 O O . THR A 1 95 ? -7.623 0.754 17.365 1.00 80.38 95 THR A O 1
ATOM 721 N N . THR A 1 96 ? -7.055 -0.560 15.641 1.00 85.06 96 THR A N 1
ATOM 722 C CA . THR A 1 96 ? -6.293 -1.519 16.440 1.00 85.06 96 THR A CA 1
ATOM 723 C C . THR A 1 96 ? -5.150 -2.080 15.625 1.00 85.06 96 THR A C 1
ATOM 725 O O . THR A 1 96 ? -5.402 -2.690 14.592 1.00 85.06 96 THR A O 1
ATOM 728 N N . PHE A 1 97 ? -3.947 -1.953 16.175 1.00 89.62 97 PHE A N 1
ATOM 729 C CA . PHE A 1 97 ? -2.727 -2.507 15.610 1.00 89.62 97 PHE A CA 1
ATOM 730 C C . PHE A 1 97 ? -2.790 -4.035 15.446 1.00 89.62 97 PHE A C 1
ATOM 732 O O . PHE A 1 97 ? -3.210 -4.746 16.368 1.00 89.62 97 PHE A O 1
ATOM 739 N N . SER A 1 98 ? -2.287 -4.539 14.317 1.00 90.44 98 SER A N 1
ATOM 740 C CA . SER A 1 98 ? -2.233 -5.965 13.988 1.00 90.44 98 SER A CA 1
ATOM 741 C C . SER A 1 98 ? -0.907 -6.352 13.326 1.00 90.44 98 SER A C 1
ATOM 743 O O . SER A 1 98 ? -0.538 -5.898 12.245 1.00 90.44 98 SER A O 1
ATOM 745 N N . TRP A 1 99 ? -0.199 -7.316 13.929 1.00 90.00 99 TRP A N 1
ATOM 746 C CA . TRP A 1 99 ? 0.971 -7.936 13.291 1.00 90.00 99 TRP A CA 1
ATOM 747 C C . TRP A 1 99 ? 0.618 -8.668 11.988 1.00 90.00 99 TRP A C 1
ATOM 749 O O . TRP A 1 99 ? 1.486 -8.836 11.130 1.00 90.00 99 TRP A O 1
ATOM 759 N N . GLY A 1 100 ? -0.633 -9.120 11.843 1.00 90.88 100 GLY A N 1
ATOM 760 C CA . GLY A 1 100 ? -1.116 -9.764 10.623 1.00 90.88 100 GLY A CA 1
ATOM 761 C C . GLY A 1 100 ? -1.094 -8.81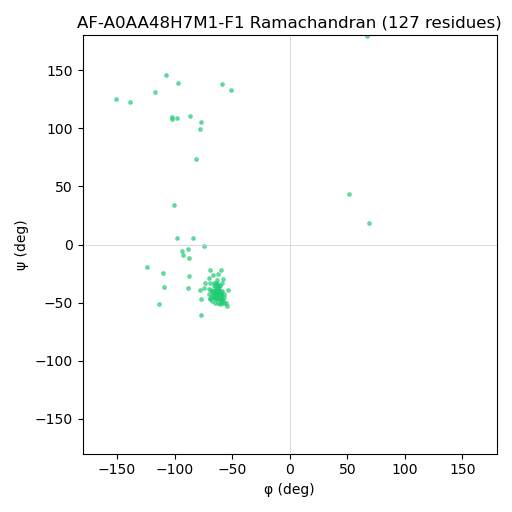5 9.428 1.00 90.88 100 GLY A C 1
ATOM 762 O O . GLY A 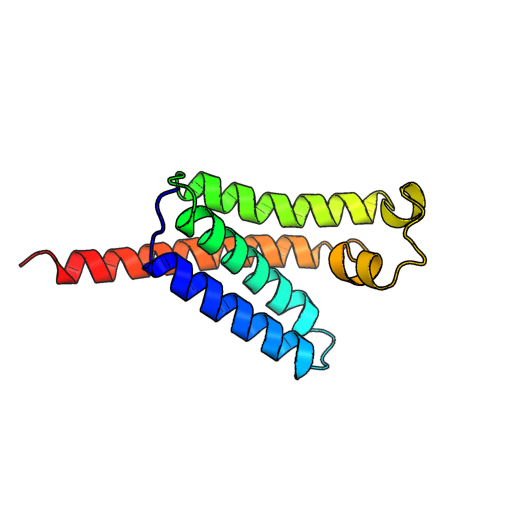1 100 ? -0.739 -9.233 8.327 1.00 90.88 100 GLY A O 1
ATOM 763 N N . ASP A 1 101 ? -1.360 -7.536 9.671 1.00 91.31 101 ASP A N 1
ATOM 764 C CA . ASP A 1 101 ? -1.502 -6.521 8.630 1.00 91.31 101 ASP A CA 1
ATOM 765 C C . ASP A 1 101 ? -0.107 -6.171 8.086 1.00 91.31 101 ASP A C 1
ATOM 767 O O . ASP A 1 101 ? 0.109 -6.138 6.878 1.00 91.31 101 ASP A O 1
ATOM 771 N N . ILE A 1 102 ? 0.918 -6.130 8.951 1.00 93.25 102 ILE A N 1
ATOM 772 C CA . ILE A 1 102 ? 2.330 -6.030 8.528 1.00 93.25 102 ILE A CA 1
ATOM 773 C C . ILE A 1 102 ? 2.731 -7.188 7.598 1.00 93.25 102 ILE A C 1
ATOM 775 O O . ILE A 1 102 ? 3.428 -6.983 6.597 1.00 93.25 102 ILE A O 1
ATOM 779 N N . VAL A 1 103 ? 2.305 -8.417 7.911 1.00 94.81 103 VAL A N 1
ATOM 780 C CA . VAL A 1 103 ? 2.572 -9.588 7.059 1.00 94.81 103 VAL A CA 1
ATOM 781 C C . VAL A 1 103 ? 1.822 -9.470 5.730 1.00 94.81 103 VAL A C 1
ATOM 783 O O . VAL A 1 103 ? 2.398 -9.775 4.682 1.00 94.81 103 VAL A O 1
ATOM 786 N N . ALA A 1 104 ? 0.578 -8.990 5.752 1.00 94.50 104 ALA A N 1
ATOM 787 C CA . ALA A 1 104 ? -0.212 -8.720 4.556 1.00 94.50 104 ALA A CA 1
ATOM 788 C C . ALA A 1 104 ? 0.464 -7.667 3.662 1.00 94.50 104 ALA A C 1
ATOM 790 O O . ALA A 1 104 ? 0.637 -7.905 2.465 1.00 94.50 104 ALA A O 1
ATOM 791 N N . TYR A 1 105 ? 0.972 -6.570 4.229 1.00 94.75 105 TYR A N 1
ATOM 792 C CA . TYR A 1 105 ? 1.705 -5.548 3.480 1.00 94.75 105 TYR A CA 1
ATOM 793 C C . TYR A 1 105 ? 2.976 -6.109 2.834 1.00 94.75 105 TYR A C 1
ATOM 795 O O . TYR A 1 105 ? 3.255 -5.852 1.659 1.00 94.75 105 TYR A O 1
ATOM 803 N N . ALA A 1 106 ? 3.740 -6.926 3.567 1.00 95.56 106 ALA A N 1
ATOM 804 C CA . ALA A 1 106 ? 4.923 -7.587 3.020 1.00 95.56 106 ALA A CA 1
ATOM 805 C C . ALA A 1 106 ? 4.556 -8.522 1.853 1.00 95.56 106 ALA A C 1
ATOM 807 O O . ALA A 1 106 ? 5.220 -8.510 0.811 1.00 95.56 106 ALA A O 1
ATOM 808 N N . ALA A 1 107 ? 3.472 -9.292 1.991 1.00 96.19 107 ALA A N 1
ATOM 809 C CA . ALA A 1 107 ? 2.956 -10.143 0.925 1.00 96.19 107 ALA A CA 1
ATOM 810 C C . ALA A 1 107 ? 2.514 -9.320 -0.298 1.00 96.19 107 ALA A C 1
ATOM 812 O O . ALA A 1 107 ? 2.893 -9.658 -1.421 1.00 96.19 107 ALA A O 1
ATOM 813 N N . GLY A 1 108 ? 1.797 -8.210 -0.092 1.00 95.31 108 GLY A N 1
ATOM 814 C CA . GLY A 1 108 ? 1.384 -7.278 -1.145 1.00 95.31 108 GLY A CA 1
ATOM 815 C C . GLY A 1 108 ? 2.564 -6.718 -1.931 1.00 95.31 108 GLY A C 1
ATOM 816 O O . GLY A 1 108 ? 2.561 -6.761 -3.163 1.00 95.31 108 GLY A O 1
ATOM 817 N N . VAL A 1 109 ? 3.634 -6.298 -1.249 1.00 96.25 109 VAL A N 1
ATOM 818 C CA . VAL A 1 109 ? 4.864 -5.841 -1.915 1.00 96.25 109 VAL A CA 1
ATOM 819 C C . VAL A 1 109 ? 5.524 -6.945 -2.736 1.00 96.25 109 VAL A C 1
ATOM 821 O O . VAL A 1 109 ? 5.917 -6.710 -3.883 1.00 96.25 109 VAL A O 1
ATOM 824 N N . ILE A 1 110 ? 5.657 -8.152 -2.182 1.00 96.19 110 ILE A N 1
ATOM 825 C CA . ILE A 1 110 ? 6.268 -9.277 -2.902 1.00 96.19 110 ILE A CA 1
ATOM 826 C C . ILE A 1 110 ? 5.450 -9.599 -4.157 1.00 96.19 110 ILE A C 1
ATOM 828 O O . ILE A 1 110 ? 6.018 -9.722 -5.246 1.00 96.19 110 ILE A O 1
ATOM 832 N N . LEU A 1 111 ? 4.125 -9.682 -4.029 1.00 95.62 111 LEU A N 1
ATOM 833 C CA . LEU A 1 111 ? 3.218 -9.943 -5.144 1.00 95.62 111 LEU A CA 1
ATOM 834 C C . LEU A 1 111 ? 3.296 -8.842 -6.205 1.00 95.62 111 LEU A C 1
ATOM 836 O O . LEU A 1 111 ? 3.425 -9.163 -7.388 1.00 95.62 111 LEU A O 1
ATOM 840 N N . ALA A 1 112 ? 3.310 -7.570 -5.799 1.00 94.19 112 ALA A N 1
ATOM 841 C CA . ALA A 1 112 ? 3.476 -6.436 -6.704 1.00 94.19 112 ALA A CA 1
ATOM 842 C C . ALA A 1 112 ? 4.774 -6.552 -7.513 1.00 94.19 112 ALA A C 1
ATOM 844 O O . ALA A 1 112 ? 4.750 -6.486 -8.742 1.00 94.19 112 ALA A O 1
ATOM 845 N N . LEU A 1 113 ? 5.907 -6.800 -6.847 1.00 93.94 113 LEU A N 1
ATOM 846 C CA . LEU A 1 113 ? 7.216 -6.920 -7.494 1.00 93.94 113 LEU A CA 1
ATOM 847 C C . LEU A 1 113 ? 7.297 -8.122 -8.444 1.00 93.94 113 LEU A C 1
ATOM 849 O O . LEU A 1 113 ? 7.884 -8.019 -9.528 1.00 93.94 113 LEU A O 1
ATOM 853 N N . VAL A 1 114 ? 6.719 -9.262 -8.058 1.00 94.69 114 VAL A N 1
ATOM 854 C CA . VAL A 1 114 ? 6.681 -10.473 -8.890 1.00 94.69 114 VAL A CA 1
ATOM 855 C C . VAL A 1 114 ? 5.804 -10.254 -10.122 1.00 94.69 114 VAL A C 1
ATOM 857 O O . VAL A 1 114 ? 6.256 -10.529 -11.238 1.00 94.69 114 VAL A O 1
ATOM 860 N N . ALA A 1 115 ? 4.593 -9.721 -9.945 1.00 92.38 115 ALA A N 1
ATOM 861 C CA . ALA A 1 115 ? 3.667 -9.425 -11.036 1.00 92.38 115 ALA A CA 1
ATOM 862 C C . ALA A 1 115 ? 4.277 -8.417 -12.018 1.00 92.38 115 ALA A C 1
ATOM 864 O O . ALA A 1 115 ? 4.295 -8.642 -13.229 1.00 92.38 115 ALA A O 1
ATOM 865 N N . ASP A 1 116 ? 4.878 -7.357 -11.488 1.00 92.00 116 ASP A N 1
ATOM 866 C CA . ASP A 1 116 ? 5.561 -6.323 -12.251 1.00 92.00 116 ASP A CA 1
ATOM 867 C C . ASP A 1 116 ? 6.752 -6.890 -13.054 1.00 92.00 116 ASP A C 1
ATOM 869 O O . ASP A 1 116 ? 6.936 -6.599 -14.244 1.00 92.00 116 ASP A O 1
ATOM 873 N N . ARG A 1 117 ? 7.556 -7.772 -12.444 1.00 90.62 117 ARG A N 1
ATOM 874 C CA . ARG A 1 117 ? 8.659 -8.460 -13.133 1.00 90.62 117 ARG A CA 1
ATOM 875 C C . ARG A 1 117 ? 8.152 -9.392 -14.236 1.00 90.62 117 ARG A C 1
ATOM 877 O O . ARG A 1 117 ? 8.744 -9.418 -15.319 1.00 90.62 117 ARG A O 1
ATOM 884 N N . ALA A 1 118 ? 7.078 -10.138 -13.983 1.00 89.31 118 ALA A N 1
ATOM 885 C CA . ALA A 1 118 ? 6.464 -11.036 -14.958 1.00 89.31 118 ALA A CA 1
ATOM 886 C C . ALA A 1 118 ? 5.883 -10.262 -16.152 1.00 89.31 118 ALA A C 1
ATOM 888 O O . ALA A 1 118 ? 6.138 -10.628 -17.303 1.00 89.31 118 ALA A O 1
ATOM 889 N N . TRP A 1 119 ? 5.189 -9.153 -15.886 1.00 86.38 119 TRP A N 1
ATOM 890 C CA . TRP A 1 119 ? 4.639 -8.257 -16.903 1.00 86.38 119 TRP A CA 1
ATOM 891 C C . TRP A 1 119 ? 5.731 -7.719 -17.830 1.00 86.38 119 TRP A C 1
ATOM 893 O O . TRP A 1 119 ? 5.635 -7.825 -19.053 1.00 86.38 119 TRP A O 1
ATOM 903 N N . ARG A 1 120 ? 6.838 -7.231 -17.257 1.00 85.12 120 ARG A N 1
ATOM 904 C CA . ARG A 1 120 ? 7.978 -6.740 -18.045 1.00 85.12 120 ARG A CA 1
ATOM 905 C C . ARG A 1 120 ? 8.644 -7.813 -18.882 1.00 85.12 120 ARG A C 1
ATOM 907 O O . ARG A 1 120 ? 9.029 -7.531 -20.014 1.00 85.12 120 ARG A O 1
ATOM 914 N N . LYS A 1 121 ? 8.823 -9.018 -18.334 1.00 84.44 121 LYS A N 1
ATOM 915 C CA . LYS A 1 121 ? 9.432 -10.125 -19.082 1.00 84.44 121 LYS A CA 1
ATOM 916 C C . LYS A 1 121 ? 8.595 -10.450 -20.321 1.00 84.44 121 LYS A C 1
ATOM 918 O O . LYS A 1 121 ? 9.163 -10.602 -21.396 1.00 84.44 121 LYS A O 1
ATOM 923 N N . ARG A 1 122 ? 7.264 -10.478 -20.179 1.00 80.00 122 ARG A N 1
ATOM 924 C CA . ARG A 1 122 ? 6.331 -10.680 -21.298 1.00 80.00 122 ARG A CA 1
ATOM 925 C C . ARG A 1 122 ? 6.398 -9.543 -22.316 1.00 80.00 122 ARG A C 1
ATOM 927 O O . ARG A 1 122 ? 6.552 -9.818 -23.496 1.00 80.00 122 ARG A O 1
ATOM 934 N N . HIS A 1 123 ? 6.376 -8.285 -21.875 1.00 71.56 123 HIS A N 1
ATOM 935 C CA . HIS A 1 123 ? 6.481 -7.145 -22.792 1.00 71.56 123 HIS A CA 1
ATOM 936 C C . HIS A 1 123 ? 7.809 -7.113 -23.560 1.00 71.56 123 HIS A C 1
ATOM 938 O O . HIS A 1 123 ? 7.810 -6.885 -24.763 1.00 71.56 123 HIS A O 1
ATOM 944 N N . ARG A 1 124 ? 8.939 -7.396 -22.899 1.00 70.06 124 ARG A N 1
ATOM 945 C CA . ARG A 1 124 ? 10.246 -7.460 -23.574 1.00 70.06 124 ARG A CA 1
ATOM 946 C C . ARG A 1 124 ? 10.338 -8.607 -24.582 1.00 70.06 124 ARG A C 1
ATOM 948 O O . ARG A 1 124 ? 10.958 -8.420 -25.619 1.00 70.06 124 ARG A O 1
ATOM 955 N N . ALA A 1 125 ? 9.714 -9.750 -24.296 1.00 65.44 125 ALA A N 1
ATOM 956 C CA . ALA A 1 125 ? 9.686 -10.898 -25.203 1.00 65.44 125 ALA A CA 1
ATOM 957 C C . ALA A 1 125 ? 8.837 -10.661 -26.466 1.00 65.44 125 ALA A C 1
ATOM 959 O O . ALA A 1 125 ? 9.043 -11.338 -27.461 1.00 65.44 125 ALA A O 1
ATOM 960 N N . ILE A 1 126 ? 7.895 -9.712 -26.432 1.00 60.62 126 ILE A N 1
ATOM 961 C CA . ILE A 1 126 ? 7.053 -9.358 -27.586 1.00 60.62 126 ILE A CA 1
ATOM 962 C C . ILE A 1 126 ? 7.726 -8.284 -28.463 1.00 60.62 126 ILE A C 1
ATOM 964 O O . ILE A 1 126 ? 7.466 -8.216 -29.658 1.00 60.62 126 ILE A O 1
ATOM 968 N N . THR A 1 127 ? 8.589 -7.434 -27.892 1.00 58.16 127 THR A N 1
ATOM 969 C CA . THR A 1 127 ? 9.221 -6.310 -28.615 1.00 58.16 127 THR A CA 1
ATOM 970 C C . THR A 1 127 ? 10.588 -6.642 -29.233 1.00 58.16 127 THR A C 1
ATOM 972 O O . THR A 1 127 ? 11.101 -5.829 -29.997 1.00 58.16 127 THR A O 1
ATOM 975 N N . GLN A 1 128 ? 11.196 -7.797 -28.941 1.00 41.03 128 GLN A N 1
ATOM 976 C CA . GLN A 1 128 ? 12.416 -8.239 -29.633 1.00 41.03 128 GLN A CA 1
ATOM 977 C C . GLN A 1 128 ? 12.079 -9.322 -30.674 1.00 41.03 128 GLN A C 1
ATOM 979 O O . GLN A 1 128 ? 11.686 -10.410 -30.252 1.00 41.03 128 GLN A O 1
ATOM 984 N N . PRO A 1 129 ? 12.175 -9.025 -31.989 1.00 49.22 129 PRO A N 1
ATOM 985 C CA . PRO A 1 129 ? 12.107 -10.038 -33.043 1.00 49.22 129 PRO A CA 1
ATOM 986 C C . PRO A 1 129 ? 13.350 -10.936 -33.061 1.00 49.22 129 PRO A C 1
ATOM 988 O O . PRO A 1 129 ? 14.434 -10.464 -32.638 1.00 49.22 129 PRO A O 1
#

Solvent-accessible surface area (backbone atoms only — not comparable to full-atom values): 6782 Å² total; per-residue (Å²): 122,54,75,36,62,69,33,42,51,51,22,53,49,44,51,50,51,48,51,48,37,71,75,72,48,90,48,92,52,58,46,54,52,52,37,44,19,46,50,23,33,25,45,29,25,45,45,52,11,40,40,97,60,61,67,67,59,34,38,50,50,24,39,46,52,55,52,49,41,38,51,37,25,67,69,42,41,45,63,76,69,70,36,70,83,37,70,66,53,42,66,74,52,47,79,68,58,53,77,65,54,56,53,25,24,54,49,12,38,53,51,41,54,52,51,53,51,52,52,49,53,54,53,54,63,73,74,55,131

Foldseek 3Di:
DAQPVVLVVVLVVLVVVLVCCVPPPPDPDCNQLVSLLSQLLNQLSVCVRPDVDDSVVSLVVSLVVQVVLLVCLVVVVCVVVVNVPPPVCCVVSPHHHDPSSSVSSVNSSVVSVVVVVVVVVVVVVVPDD

Sequence (129 aa):
MRLDRGYAFAAAGLLLVEIVIALFVRDNFVRPVLGDVLAVMLVYCAVLAIVDLPRILAAVFAFLEGVVIEAMQYLDALTALGLQHNPVARVVLGTTFSWGDIVAYAAGVILALVADRAWRKRHRAITQP